Protein AF-A0A2V9L812-F1 (afdb_monomer_lite)

pLDDT: mean 87.99, std 16.8, range [32.38, 98.19]

Sequence (127 aa):
MHQVLDATDPNLSRYQDHKGKIIMYFAWADAGLNPRLGVEYYEQVSERMGPSTSNFFRLFMVPGMFHCDGGVGVSNFDAMTPLVRWVEKGAVPERIIGSRIVEGKTIRTRPLCPYPPGGEIHRQRKH

Structure (mmCIF, N/CA/C/O backbone):
data_AF-A0A2V9L812-F1
#
_entry.id   AF-A0A2V9L812-F1
#
loop_
_atom_site.group_PDB
_atom_site.id
_atom_site.type_symbol
_atom_site.label_atom_id
_atom_site.label_alt_id
_atom_site.label_comp_id
_atom_site.label_asym_id
_atom_site.label_entity_id
_atom_site.label_seq_id
_atom_site.pdbx_PDB_ins_code
_atom_site.Cartn_x
_atom_site.Cartn_y
_atom_site.Cartn_z
_atom_site.occupancy
_atom_site.B_iso_or_equiv
_atom_site.auth_seq_id
_atom_site.auth_comp_id
_atom_site.auth_asym_id
_atom_site.auth_atom_id
_atom_site.pdbx_PDB_model_num
ATOM 1 N N . MET A 1 1 ? -19.778 20.122 -1.287 1.00 46.78 1 MET A N 1
ATOM 2 C CA . MET A 1 1 ? -19.515 19.390 -2.547 1.00 46.78 1 MET A CA 1
ATOM 3 C C . MET A 1 1 ? -18.319 18.438 -2.441 1.00 46.78 1 MET A C 1
ATOM 5 O O . MET A 1 1 ? -18.402 17.377 -3.030 1.00 46.78 1 MET A O 1
ATOM 9 N N . HIS A 1 2 ? -17.286 18.741 -1.638 1.00 56.41 2 HIS A N 1
ATOM 10 C CA . HIS A 1 2 ? -16.197 17.800 -1.297 1.00 56.41 2 HIS A CA 1
ATOM 11 C C . HIS A 1 2 ? -16.676 16.503 -0.609 1.00 56.41 2 HIS A C 1
ATOM 13 O O . HIS A 1 2 ? -16.342 15.416 -1.048 1.00 56.41 2 HIS A O 1
ATOM 19 N N . GLN A 1 3 ? -17.568 16.594 0.385 1.00 55.91 3 GLN A N 1
ATOM 20 C CA . GLN A 1 3 ? -18.033 15.456 1.211 1.00 55.91 3 GLN A CA 1
ATOM 21 C C . GLN A 1 3 ? -18.646 14.242 0.472 1.00 55.91 3 GLN A C 1
ATOM 23 O O . GLN A 1 3 ? -18.809 13.197 1.086 1.00 55.91 3 GLN A O 1
ATOM 28 N N . VAL A 1 4 ? -19.024 14.366 -0.805 1.00 60.12 4 VAL A N 1
ATOM 29 C CA . VAL A 1 4 ? -19.598 13.252 -1.594 1.00 60.12 4 VAL A CA 1
ATOM 30 C C . VAL A 1 4 ? -18.620 12.738 -2.658 1.00 60.12 4 VAL A C 1
ATOM 32 O O . VAL A 1 4 ? -18.786 11.631 -3.159 1.00 60.12 4 VAL A O 1
ATOM 35 N N . LEU A 1 5 ? -17.608 13.533 -3.015 1.00 64.56 5 LEU A N 1
ATOM 36 C CA . LEU A 1 5 ? -16.666 13.229 -4.096 1.00 64.56 5 LEU A CA 1
ATOM 37 C C . LEU A 1 5 ? -15.279 12.850 -3.569 1.00 64.56 5 LEU A C 1
ATOM 39 O O . LEU A 1 5 ? -14.560 12.103 -4.228 1.00 64.56 5 LEU A O 1
ATOM 43 N N . ASP A 1 6 ? -14.917 13.334 -2.385 1.00 73.94 6 ASP A N 1
ATOM 44 C CA . ASP A 1 6 ? -13.618 13.084 -1.788 1.00 73.94 6 ASP A CA 1
ATOM 45 C C . ASP A 1 6 ? -13.617 11.762 -1.023 1.00 73.94 6 ASP A C 1
ATOM 47 O O . ASP A 1 6 ? -14.436 11.528 -0.133 1.00 73.94 6 ASP A O 1
ATOM 51 N N . ALA A 1 7 ? -12.631 10.920 -1.309 1.00 79.38 7 ALA A N 1
ATOM 52 C CA . ALA A 1 7 ? -12.374 9.692 -0.566 1.00 79.38 7 ALA A CA 1
ATOM 53 C C . ALA A 1 7 ? -11.363 9.936 0.572 1.00 79.38 7 ALA A C 1
ATOM 55 O O . ALA A 1 7 ? -10.327 9.279 0.637 1.00 79.38 7 ALA A O 1
ATOM 56 N N . THR A 1 8 ? -11.633 10.923 1.434 1.00 85.94 8 THR A N 1
ATOM 57 C CA . THR A 1 8 ? -10.710 11.371 2.498 1.00 85.94 8 THR A CA 1
ATOM 58 C C . THR A 1 8 ? -11.160 11.019 3.915 1.00 85.94 8 THR A C 1
ATOM 60 O O . THR A 1 8 ? -10.462 11.373 4.858 1.00 85.94 8 THR A O 1
ATOM 63 N N . ASP A 1 9 ? -12.279 10.304 4.097 1.00 92.00 9 ASP A N 1
ATOM 64 C CA . ASP A 1 9 ? -12.734 9.870 5.427 1.00 92.00 9 ASP A CA 1
ATOM 65 C C . ASP A 1 9 ? -11.693 8.932 6.077 1.00 92.00 9 ASP A C 1
ATOM 67 O O . ASP A 1 9 ? -11.428 7.846 5.542 1.00 92.00 9 ASP A O 1
ATOM 71 N N . PRO A 1 10 ? -11.083 9.321 7.217 1.00 94.88 10 PRO A N 1
ATOM 72 C CA . PRO A 1 10 ? -10.115 8.479 7.901 1.00 94.88 10 PRO A CA 1
ATOM 73 C C . PRO A 1 10 ? -10.773 7.413 8.796 1.00 94.88 10 PRO A C 1
ATOM 75 O O . PRO A 1 10 ? -10.092 6.529 9.319 1.00 94.88 10 PRO A O 1
ATOM 78 N N . ASN A 1 11 ? -12.089 7.481 9.022 1.00 95.81 11 ASN A N 1
ATOM 79 C CA . ASN A 1 11 ? -12.811 6.534 9.860 1.00 95.81 11 ASN A CA 1
ATOM 80 C C . ASN A 1 11 ? -13.241 5.294 9.068 1.00 95.81 11 ASN A C 1
ATOM 82 O O . ASN A 1 11 ? -14.354 5.194 8.552 1.00 95.81 11 ASN A O 1
ATOM 86 N N . LEU A 1 12 ? -12.370 4.291 9.051 1.00 96.31 12 LEU A N 1
ATOM 87 C CA . LEU A 1 12 ? -12.615 3.022 8.367 1.00 96.31 12 LEU A CA 1
ATOM 88 C C . LEU A 1 12 ? -13.240 1.945 9.271 1.00 96.31 12 LEU A C 1
ATOM 90 O O . LEU A 1 12 ? -13.170 0.761 8.937 1.00 96.31 12 LEU A O 1
ATOM 94 N N . SER A 1 13 ? -13.863 2.317 10.398 1.00 96.19 13 SER A N 1
ATOM 95 C CA . SER A 1 13 ? -14.377 1.355 11.387 1.00 96.19 13 SER A CA 1
ATOM 96 C C . SER A 1 13 ? -15.352 0.351 10.791 1.00 96.19 13 SER A C 1
ATOM 98 O O . SER A 1 13 ? -15.141 -0.847 10.922 1.00 96.19 13 SER A O 1
ATOM 100 N N . ARG A 1 14 ? -16.343 0.809 10.019 1.00 96.06 14 ARG A N 1
ATOM 101 C CA . ARG A 1 14 ? -17.312 -0.091 9.375 1.00 96.06 14 ARG A CA 1
ATOM 102 C C . ARG A 1 14 ? -16.631 -1.091 8.441 1.00 96.06 14 ARG A C 1
ATOM 104 O O . ARG A 1 14 ? -17.007 -2.257 8.408 1.00 96.06 14 ARG A O 1
ATOM 111 N N . TYR A 1 15 ? -15.625 -0.652 7.688 1.00 96.31 15 TYR A N 1
ATOM 112 C CA . TYR A 1 15 ? -14.878 -1.533 6.790 1.00 96.31 15 TYR A CA 1
ATOM 113 C C . TYR A 1 15 ? -14.076 -2.580 7.576 1.00 96.31 15 TYR A C 1
ATOM 115 O O . TYR A 1 15 ? -14.084 -3.765 7.230 1.00 96.31 15 TYR A O 1
ATOM 123 N N . GLN A 1 16 ? -13.442 -2.161 8.674 1.00 95.50 16 GLN A N 1
ATOM 124 C CA . GLN A 1 16 ? -12.728 -3.049 9.587 1.00 95.50 16 GLN A CA 1
ATOM 125 C C . GLN A 1 16 ? -13.667 -4.042 10.295 1.00 95.50 16 GLN A C 1
ATOM 127 O O . GLN A 1 16 ? -13.326 -5.222 10.382 1.00 95.50 16 GLN A O 1
ATOM 132 N N . ASP A 1 17 ? -14.848 -3.608 10.743 1.00 95.94 17 ASP A N 1
ATOM 133 C CA . ASP A 1 17 ? -15.867 -4.441 11.401 1.00 95.94 17 ASP A CA 1
ATOM 134 C C . ASP A 1 17 ? -16.367 -5.556 10.469 1.00 95.94 17 ASP A C 1
ATOM 136 O O . ASP A 1 17 ? -16.619 -6.685 10.895 1.00 95.94 17 ASP A O 1
ATOM 140 N N . HIS A 1 18 ? -16.410 -5.280 9.162 1.00 96.81 18 HIS A N 1
ATOM 141 C CA . HIS A 1 18 ? -16.676 -6.268 8.113 1.00 96.81 18 HIS A CA 1
ATOM 142 C C . HIS A 1 18 ? -15.434 -7.065 7.675 1.00 96.81 18 HIS A C 1
ATOM 144 O O . HIS A 1 18 ? -15.472 -7.771 6.669 1.00 96.81 18 HIS A O 1
ATOM 150 N N . LYS A 1 19 ? -14.342 -7.005 8.449 1.00 95.94 19 LYS A N 1
ATOM 151 C CA . LYS A 1 19 ? -13.073 -7.721 8.229 1.00 95.94 19 LYS A CA 1
ATOM 152 C C . LYS A 1 19 ? -12.365 -7.361 6.917 1.00 95.94 19 LYS A C 1
ATOM 154 O O . LYS A 1 19 ? -11.523 -8.131 6.450 1.00 95.94 19 LYS A O 1
ATOM 159 N N . GLY A 1 20 ? -12.669 -6.198 6.342 1.00 97.38 20 GLY A N 1
ATOM 160 C CA . GLY A 1 20 ? -12.056 -5.724 5.108 1.00 97.38 20 GLY A CA 1
ATOM 161 C C . GLY A 1 20 ? -10.542 -5.520 5.240 1.00 97.38 20 GLY A C 1
ATOM 162 O O . GLY A 1 20 ? -10.037 -5.262 6.335 1.00 97.38 20 GLY A O 1
ATOM 163 N N . LYS A 1 21 ? -9.816 -5.646 4.120 1.00 98.19 21 LYS A N 1
ATOM 164 C CA . LYS A 1 21 ? -8.356 -5.484 4.026 1.00 98.19 21 LYS A CA 1
ATOM 165 C C . LYS A 1 21 ? -7.988 -4.530 2.893 1.00 98.19 21 LYS A C 1
ATOM 167 O O . LYS A 1 21 ? -8.452 -4.701 1.772 1.00 98.19 21 LYS A O 1
ATOM 172 N N . ILE A 1 22 ? -7.113 -3.570 3.175 1.00 97.81 22 ILE A N 1
ATOM 173 C CA . ILE A 1 22 ? -6.618 -2.588 2.209 1.00 97.81 22 ILE A CA 1
ATOM 174 C C . ILE A 1 22 ? -5.109 -2.754 2.058 1.00 97.81 22 ILE A C 1
ATOM 176 O O . ILE A 1 22 ? -4.353 -2.630 3.024 1.00 97.81 22 ILE A O 1
ATOM 180 N N . ILE A 1 23 ? -4.676 -2.978 0.820 1.00 97.81 23 ILE A N 1
ATOM 181 C CA . ILE A 1 23 ? -3.306 -2.724 0.380 1.00 97.81 23 ILE A CA 1
ATOM 182 C C . ILE A 1 23 ? -3.358 -1.470 -0.488 1.00 97.81 23 ILE A C 1
ATOM 184 O O . ILE A 1 23 ? -3.930 -1.494 -1.573 1.00 97.81 23 ILE A O 1
ATOM 188 N N . MET A 1 24 ? -2.768 -0.382 -0.007 1.00 96.50 24 MET A N 1
ATOM 189 C CA . MET A 1 24 ? -2.533 0.823 -0.797 1.00 96.50 24 MET A CA 1
ATOM 190 C C . MET A 1 24 ? -1.073 0.849 -1.212 1.00 96.50 24 MET A C 1
ATOM 192 O O . MET A 1 24 ? -0.194 0.490 -0.430 1.00 96.50 24 MET A O 1
ATOM 196 N N . TYR A 1 25 ? -0.801 1.290 -2.430 1.00 95.25 25 TYR A N 1
ATOM 197 C CA . TYR A 1 25 ? 0.550 1.603 -2.861 1.00 95.25 25 TYR A CA 1
ATOM 198 C C . TYR A 1 25 ? 0.583 3.014 -3.430 1.00 95.25 25 TYR A C 1
ATOM 200 O O . TYR A 1 25 ? -0.422 3.504 -3.941 1.00 95.25 25 TYR A O 1
ATOM 208 N N . PHE A 1 26 ? 1.735 3.669 -3.332 1.00 94.12 26 PHE A N 1
ATOM 209 C CA . PHE A 1 26 ? 1.918 4.996 -3.908 1.00 94.12 26 PHE A CA 1
ATOM 210 C C . PHE A 1 26 ? 3.336 5.160 -4.446 1.00 94.12 26 PHE A C 1
ATOM 212 O O . PHE A 1 26 ? 4.304 4.643 -3.880 1.00 94.12 26 PHE A O 1
ATOM 219 N N . ALA A 1 27 ? 3.460 5.866 -5.562 1.00 93.06 27 ALA A N 1
ATOM 220 C CA . ALA A 1 27 ? 4.729 6.116 -6.224 1.00 93.06 27 ALA A CA 1
ATOM 221 C C . ALA A 1 27 ? 5.483 7.269 -5.558 1.00 93.06 27 ALA A C 1
ATOM 223 O O . ALA A 1 27 ? 4.953 8.364 -5.419 1.00 93.06 27 ALA A O 1
ATOM 224 N N . TRP A 1 28 ? 6.745 7.044 -5.182 1.00 89.12 28 TRP A N 1
ATOM 225 C CA . TRP A 1 28 ? 7.590 8.100 -4.604 1.00 89.12 28 TRP A CA 1
ATOM 226 C C . TRP A 1 28 ? 8.087 9.122 -5.631 1.00 89.12 28 TRP A C 1
ATOM 228 O O . TRP A 1 28 ? 8.484 10.214 -5.241 1.00 89.12 28 TRP A O 1
ATOM 238 N N . ALA A 1 29 ? 8.121 8.760 -6.915 1.00 86.81 29 ALA A N 1
ATOM 239 C CA . ALA A 1 29 ? 8.595 9.624 -7.993 1.00 86.81 29 ALA A CA 1
ATOM 240 C C . ALA A 1 29 ? 7.463 9.999 -8.967 1.00 86.81 29 ALA A C 1
ATOM 242 O O . ALA A 1 29 ? 7.724 10.287 -10.134 1.00 86.81 29 ALA A O 1
ATOM 243 N N . ASP A 1 30 ? 6.209 9.973 -8.506 1.00 86.38 30 ASP A N 1
ATOM 244 C CA . ASP A 1 30 ? 5.079 10.490 -9.276 1.00 86.38 30 ASP A CA 1
ATOM 245 C C . ASP A 1 30 ? 5.200 12.017 -9.413 1.00 86.38 30 ASP A C 1
ATOM 247 O O . ASP A 1 30 ? 5.347 12.735 -8.424 1.00 86.38 30 ASP A O 1
ATOM 251 N N . ALA A 1 31 ? 5.189 12.504 -10.655 1.00 79.38 31 ALA A N 1
ATOM 252 C CA . ALA A 1 31 ? 5.259 13.929 -10.973 1.00 79.38 31 ALA A CA 1
ATOM 253 C C . ALA A 1 31 ? 3.870 14.582 -11.107 1.00 79.38 31 ALA A C 1
ATOM 255 O O . ALA A 1 31 ? 3.772 15.807 -11.092 1.00 79.38 31 ALA A O 1
ATOM 256 N N . GLY A 1 32 ? 2.811 13.781 -11.268 1.00 78.69 32 GLY A N 1
ATOM 257 C CA . GLY A 1 32 ? 1.428 14.239 -11.405 1.00 78.69 32 GLY A CA 1
ATOM 258 C C . GLY A 1 32 ? 0.667 14.268 -10.080 1.00 78.69 32 GLY A C 1
ATOM 259 O O . GLY A 1 32 ? -0.188 15.130 -9.889 1.0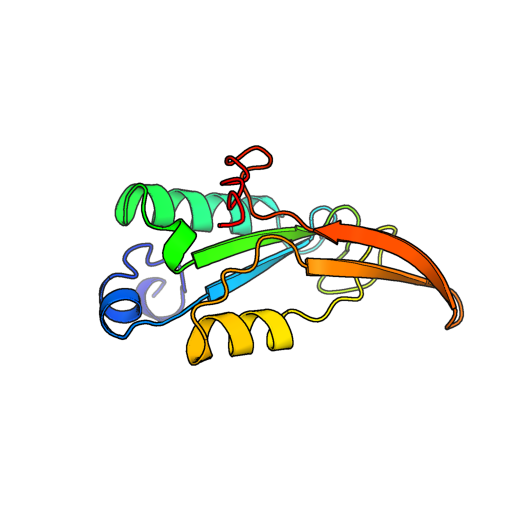0 78.69 32 GLY A O 1
ATOM 260 N N . LEU A 1 33 ? 0.992 13.369 -9.148 1.00 80.44 33 LEU A N 1
ATOM 261 C CA . LEU A 1 33 ? 0.409 13.327 -7.806 1.00 80.44 33 LEU A CA 1
ATOM 262 C C . LEU A 1 33 ? 1.492 13.471 -6.743 1.00 80.44 33 LEU A C 1
ATOM 264 O O . LEU A 1 33 ? 2.492 12.765 -6.779 1.00 80.44 33 LEU A O 1
ATOM 268 N N . ASN A 1 34 ? 1.264 14.341 -5.755 1.00 86.81 34 ASN A N 1
ATOM 269 C CA . ASN A 1 34 ? 2.182 14.472 -4.628 1.00 86.81 34 ASN A CA 1
ATOM 270 C C . ASN A 1 34 ? 2.232 13.139 -3.846 1.00 86.81 34 ASN A C 1
ATOM 272 O O . ASN A 1 34 ? 1.218 12.755 -3.257 1.00 86.81 34 ASN A O 1
ATOM 276 N N . PRO A 1 35 ? 3.393 12.456 -3.771 1.00 82.38 35 PRO A N 1
ATOM 277 C CA . PRO A 1 35 ? 3.535 11.182 -3.065 1.00 82.38 35 PRO A CA 1
ATOM 278 C C . PRO A 1 35 ? 3.137 11.228 -1.590 1.00 82.38 35 PRO A C 1
ATOM 280 O O . PRO A 1 35 ? 2.767 10.206 -1.008 1.00 82.38 35 PRO A O 1
ATOM 283 N N . ARG A 1 36 ? 3.196 12.417 -0.979 1.00 87.19 36 ARG A N 1
ATOM 284 C CA . ARG A 1 36 ? 2.784 12.624 0.409 1.00 87.19 36 ARG A CA 1
ATOM 285 C C . ARG A 1 36 ? 1.301 12.373 0.634 1.00 87.19 36 ARG A C 1
ATOM 287 O O . ARG A 1 36 ? 0.962 11.998 1.743 1.00 87.19 36 ARG A O 1
ATOM 294 N N . LEU A 1 37 ? 0.445 12.489 -0.383 1.00 89.62 37 LEU A N 1
ATOM 295 C CA . LEU A 1 37 ? -0.998 12.268 -0.230 1.00 89.62 37 LEU A CA 1
ATOM 296 C C . LEU A 1 37 ? -1.311 10.861 0.294 1.00 89.62 37 LEU A C 1
ATOM 298 O O . LEU A 1 37 ? -2.135 10.703 1.192 1.00 89.62 37 LEU A O 1
ATOM 302 N N . GLY A 1 38 ? -0.615 9.840 -0.219 1.00 89.69 38 GLY A N 1
ATOM 303 C CA . GLY A 1 38 ? -0.773 8.469 0.268 1.00 89.69 38 GLY A CA 1
ATOM 304 C C . GLY A 1 38 ? -0.320 8.308 1.722 1.00 89.69 38 GLY A C 1
ATOM 305 O O . GLY A 1 38 ? -0.990 7.640 2.508 1.00 89.69 38 GLY A O 1
ATOM 306 N N . VAL A 1 39 ? 0.795 8.946 2.090 1.00 93.62 39 VAL A N 1
ATOM 307 C CA . VAL A 1 39 ? 1.328 8.923 3.461 1.00 93.62 39 VAL A CA 1
ATOM 308 C C . VAL A 1 39 ? 0.386 9.644 4.422 1.00 93.62 39 VAL A C 1
ATOM 310 O O . VAL A 1 39 ? -0.014 9.063 5.422 1.00 93.62 39 VAL A O 1
ATOM 313 N N . GLU A 1 40 ? -0.022 10.864 4.082 1.00 94.44 40 GLU A N 1
ATOM 314 C CA . GLU A 1 40 ? -0.887 11.713 4.901 1.00 94.44 40 GLU A CA 1
ATOM 315 C C . GLU A 1 40 ? -2.244 11.048 5.147 1.00 94.44 40 GLU A C 1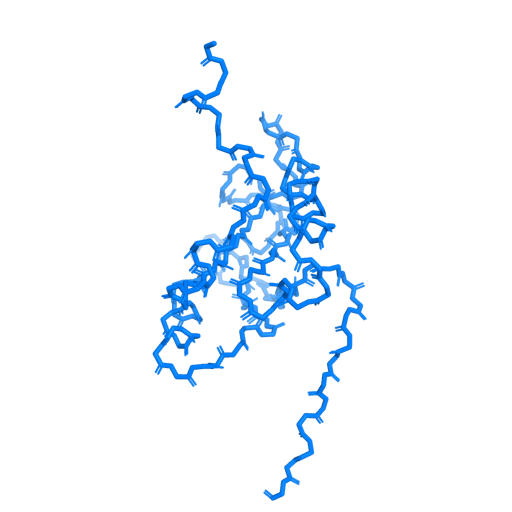
ATOM 317 O O . GLU A 1 40 ? -2.720 11.040 6.279 1.00 94.44 40 GLU A O 1
ATOM 322 N N . TYR A 1 41 ? -2.842 10.408 4.134 1.00 95.44 41 TYR A N 1
ATOM 323 C CA . TYR A 1 41 ? -4.083 9.659 4.338 1.00 95.44 41 TYR A CA 1
ATOM 324 C C . TYR A 1 41 ? -3.887 8.447 5.260 1.00 95.44 41 TYR A C 1
ATOM 326 O O . TYR A 1 41 ? -4.686 8.217 6.168 1.00 95.44 41 TYR A O 1
ATOM 334 N N . TYR A 1 42 ? -2.807 7.681 5.076 1.00 95.75 42 TYR A N 1
ATOM 335 C CA . TYR A 1 42 ? -2.510 6.540 5.944 1.00 95.75 42 TYR A CA 1
ATOM 336 C C . TYR A 1 42 ? -2.250 6.964 7.398 1.00 95.75 42 TYR A C 1
ATOM 338 O O . TYR A 1 42 ? -2.698 6.283 8.323 1.00 95.75 42 TYR A O 1
ATOM 346 N N . GLU A 1 43 ? -1.556 8.082 7.614 1.00 95.62 43 GLU A N 1
ATOM 347 C CA . GLU A 1 43 ? -1.314 8.658 8.939 1.00 95.62 43 GLU A CA 1
ATOM 348 C C . GLU A 1 43 ? -2.617 9.132 9.593 1.00 95.62 43 GLU A C 1
ATOM 350 O O . GLU A 1 43 ? -2.876 8.754 10.733 1.00 95.62 43 GLU A O 1
ATOM 355 N N . GLN A 1 44 ? -3.484 9.847 8.865 1.00 96.75 44 GLN A N 1
ATOM 356 C CA . GLN A 1 44 ? -4.800 10.275 9.365 1.00 96.75 44 GLN A CA 1
ATOM 357 C C . GLN A 1 44 ? -5.683 9.085 9.760 1.00 96.75 44 GLN A C 1
ATOM 359 O O . GLN A 1 44 ? -6.309 9.096 10.821 1.00 96.75 44 GLN A O 1
ATOM 364 N N . VAL A 1 45 ? -5.717 8.027 8.940 1.00 97.31 45 VAL A N 1
ATOM 365 C CA . VAL A 1 45 ? -6.426 6.790 9.295 1.00 97.31 45 VAL A CA 1
ATOM 366 C C . VAL A 1 45 ? -5.788 6.144 10.522 1.00 97.31 45 VAL A C 1
ATOM 368 O O . VAL A 1 45 ? -6.506 5.738 11.430 1.00 97.31 45 VAL A O 1
ATOM 371 N N . SER A 1 46 ? -4.456 6.075 10.593 1.00 96.44 46 SER A N 1
ATOM 372 C CA . SER A 1 46 ? -3.744 5.472 11.728 1.00 96.44 46 SER A CA 1
ATOM 373 C C . SER A 1 46 ? -3.995 6.213 13.041 1.00 96.44 46 SER A C 1
ATOM 375 O O . SER A 1 46 ? -4.195 5.574 14.073 1.00 96.44 46 SER A O 1
ATOM 377 N N . GLU A 1 47 ? -4.043 7.544 13.007 1.00 96.88 47 GLU A N 1
ATOM 378 C CA . GLU A 1 47 ? -4.408 8.388 14.145 1.00 96.88 47 GLU A CA 1
ATOM 379 C C . GLU A 1 47 ? -5.866 8.151 14.564 1.00 96.88 47 GLU A C 1
ATOM 381 O O . GLU A 1 47 ? -6.158 7.968 15.746 1.00 96.88 47 GLU A O 1
ATOM 386 N N . ARG A 1 48 ? -6.786 8.069 13.594 1.00 97.44 48 ARG A N 1
ATOM 387 C CA . ARG A 1 48 ? -8.223 7.899 13.847 1.00 97.44 48 ARG A CA 1
ATOM 388 C C . ARG A 1 48 ? -8.614 6.499 14.327 1.00 97.44 48 ARG A C 1
ATOM 390 O O . ARG A 1 48 ? -9.560 6.372 15.111 1.00 97.44 48 ARG A O 1
ATOM 397 N N . MET A 1 49 ? -7.954 5.466 13.813 1.00 96.88 49 MET A N 1
ATOM 398 C CA . MET A 1 49 ? -8.272 4.045 14.017 1.00 96.88 49 MET A CA 1
ATOM 399 C C . MET A 1 49 ? -7.371 3.381 15.068 1.00 96.88 49 MET A C 1
ATOM 401 O O . MET A 1 49 ? -7.701 2.320 15.600 1.00 96.88 49 MET A O 1
ATOM 405 N N . GLY A 1 50 ? -6.246 4.016 15.401 1.00 95.06 50 GLY A N 1
ATOM 406 C CA . GLY A 1 50 ? -5.329 3.603 16.453 1.00 95.06 50 GLY A CA 1
ATOM 407 C C . GLY A 1 50 ? -4.260 2.590 16.014 1.00 95.06 50 GLY A C 1
ATOM 408 O O . GLY A 1 50 ? -4.139 2.240 14.835 1.00 95.06 50 GLY A O 1
ATOM 409 N N . PRO A 1 51 ? -3.474 2.061 16.972 1.00 90.38 51 PRO A N 1
ATOM 410 C CA . PRO A 1 51 ? -2.270 1.264 16.695 1.00 90.38 51 PRO A CA 1
ATOM 411 C C . PRO A 1 51 ? -2.505 -0.022 15.888 1.00 90.38 51 PRO A C 1
ATOM 413 O O . PRO A 1 51 ? -1.589 -0.546 15.260 1.00 90.38 51 PRO A O 1
ATOM 416 N N . SER A 1 52 ? -3.739 -0.536 15.883 1.00 91.44 52 SER A N 1
ATOM 417 C CA . SER A 1 52 ? -4.118 -1.754 15.153 1.00 91.44 52 SER A CA 1
ATOM 418 C C . SER A 1 52 ? -4.412 -1.527 13.667 1.00 91.44 52 SER A C 1
ATOM 420 O O . SER A 1 52 ? -4.770 -2.479 12.975 1.00 91.44 52 SER A O 1
ATOM 422 N N . THR A 1 53 ? -4.257 -0.304 13.150 1.00 95.56 53 THR A N 1
ATOM 423 C CA . THR A 1 53 ? -4.532 0.029 11.740 1.00 95.56 53 THR A CA 1
ATOM 424 C C . THR A 1 53 ? -3.787 -0.884 10.767 1.00 95.56 53 THR A C 1
ATOM 426 O O . THR A 1 53 ? -4.379 -1.409 9.824 1.00 95.56 53 THR A O 1
ATOM 429 N N . SER A 1 54 ? -2.529 -1.214 11.071 1.00 94.06 54 SER A N 1
ATOM 430 C CA . SER A 1 54 ? -1.685 -2.102 10.254 1.00 94.06 54 SER A CA 1
ATOM 431 C C . SER A 1 54 ? -2.190 -3.555 10.136 1.00 94.06 54 SER A C 1
ATOM 433 O O . SER A 1 54 ? -1.696 -4.319 9.294 1.00 94.06 54 SER A O 1
ATOM 435 N N . ASN A 1 55 ? -3.193 -3.948 10.937 1.00 94.12 55 ASN A N 1
ATOM 436 C CA . ASN A 1 55 ? -3.858 -5.256 10.879 1.00 94.12 55 ASN A CA 1
ATOM 437 C C . ASN A 1 55 ? -4.943 -5.339 9.794 1.00 94.12 55 ASN A C 1
ATOM 439 O O . ASN A 1 55 ? -5.415 -6.442 9.482 1.00 94.12 55 ASN A O 1
ATOM 443 N N . PHE A 1 56 ? -5.356 -4.211 9.211 1.00 97.19 56 PHE A N 1
ATOM 444 C CA . PHE A 1 56 ? -6.350 -4.183 8.135 1.00 97.19 56 PHE A CA 1
ATOM 445 C C . PHE A 1 56 ? -6.019 -3.217 6.995 1.00 97.19 56 PHE A C 1
ATOM 447 O O . PHE A 1 56 ? -6.517 -3.419 5.894 1.00 97.19 56 PHE A O 1
ATOM 454 N N . PHE A 1 57 ? -5.157 -2.226 7.208 1.00 97.75 57 PHE A N 1
ATOM 455 C CA . PHE A 1 57 ? -4.732 -1.277 6.189 1.00 97.75 57 PHE A CA 1
ATOM 456 C C . PHE A 1 57 ? -3.204 -1.202 6.158 1.00 97.75 57 PHE A C 1
ATOM 458 O O . PHE A 1 57 ? -2.570 -0.954 7.179 1.00 97.75 57 PHE A O 1
ATOM 465 N N . ARG A 1 58 ? -2.594 -1.456 4.995 1.00 97.44 58 ARG A N 1
ATOM 466 C CA . ARG A 1 58 ? -1.147 -1.335 4.771 1.00 97.44 58 ARG A CA 1
ATOM 467 C C . ARG A 1 58 ? -0.851 -0.468 3.558 1.00 97.44 58 ARG A C 1
ATOM 469 O O . ARG A 1 58 ? -1.412 -0.693 2.489 1.00 97.44 58 ARG A O 1
ATOM 476 N N . LEU A 1 59 ? 0.075 0.471 3.729 1.00 96.88 59 LEU A N 1
ATOM 477 C CA . LEU A 1 59 ? 0.622 1.309 2.665 1.00 96.88 59 LEU A CA 1
ATOM 478 C C . LEU A 1 59 ? 2.000 0.791 2.232 1.00 96.88 59 LEU A C 1
ATOM 480 O O . LEU A 1 59 ? 2.877 0.620 3.070 1.00 96.88 59 LEU A O 1
ATOM 484 N N . PHE A 1 60 ? 2.215 0.594 0.934 1.00 96.62 60 PHE A N 1
ATOM 485 C CA . PHE A 1 60 ? 3.501 0.257 0.324 1.00 96.62 60 PHE A CA 1
ATOM 486 C C . PHE A 1 60 ? 3.964 1.401 -0.580 1.00 96.62 60 PHE A C 1
ATOM 488 O O . PHE A 1 60 ? 3.482 1.572 -1.699 1.00 96.62 60 PHE A O 1
ATOM 495 N N . MET A 1 61 ? 4.924 2.192 -0.109 1.00 95.50 61 MET A N 1
ATOM 496 C CA . MET A 1 61 ? 5.536 3.229 -0.942 1.00 95.50 61 MET A CA 1
ATOM 497 C C . MET A 1 61 ? 6.535 2.596 -1.914 1.00 95.50 61 MET A C 1
ATOM 499 O O . MET A 1 61 ? 7.356 1.777 -1.499 1.00 95.50 61 MET A O 1
ATOM 503 N N . VAL A 1 62 ? 6.498 2.985 -3.192 1.00 95.62 62 VAL A N 1
ATOM 504 C CA . VAL A 1 62 ? 7.315 2.393 -4.267 1.00 95.62 62 VAL A CA 1
ATOM 505 C C . VAL A 1 62 ? 8.397 3.382 -4.731 1.00 95.62 62 VAL A C 1
ATOM 507 O O . VAL A 1 62 ? 8.106 4.306 -5.499 1.00 95.62 62 VAL A O 1
ATOM 510 N N . PRO A 1 63 ? 9.665 3.224 -4.294 1.00 93.44 63 PRO A N 1
ATOM 511 C CA . PRO A 1 63 ? 10.757 4.118 -4.677 1.00 93.44 63 PRO A CA 1
ATOM 512 C C . PRO A 1 63 ? 11.047 4.089 -6.179 1.00 93.44 63 PRO A C 1
ATOM 514 O O . PRO A 1 63 ? 11.266 3.024 -6.762 1.00 93.44 63 PRO A O 1
ATOM 517 N N . GLY A 1 64 ? 11.107 5.272 -6.794 1.00 92.06 64 GLY A N 1
ATOM 518 C CA . GLY A 1 64 ? 11.474 5.450 -8.201 1.00 92.06 64 GLY A CA 1
ATOM 519 C C . GLY A 1 64 ? 10.414 5.018 -9.218 1.00 92.06 64 GLY A C 1
ATOM 520 O O . GLY A 1 64 ? 10.710 5.057 -10.410 1.00 92.06 64 GLY A O 1
ATOM 521 N N . MET A 1 65 ? 9.228 4.592 -8.771 1.00 94.62 65 MET A N 1
ATOM 522 C CA . MET A 1 65 ? 8.062 4.412 -9.639 1.00 94.62 65 MET A CA 1
ATOM 523 C C . MET A 1 65 ? 7.471 5.781 -9.978 1.00 94.62 65 MET A C 1
ATOM 525 O O . MET A 1 65 ? 7.419 6.646 -9.101 1.00 94.62 65 MET A O 1
ATOM 529 N N . PHE A 1 66 ? 7.069 5.971 -11.234 1.00 92.31 66 PHE A N 1
ATOM 530 C CA . PHE A 1 66 ? 6.328 7.155 -11.681 1.00 92.31 66 PHE A CA 1
ATOM 531 C C . PHE A 1 66 ? 4.821 6.925 -11.498 1.00 92.31 66 PHE A C 1
ATOM 533 O O . PHE A 1 66 ? 4.425 6.124 -10.656 1.00 92.31 66 PHE A O 1
ATOM 540 N N . HIS A 1 67 ? 3.968 7.630 -12.242 1.00 90.88 67 HIS A N 1
ATOM 541 C CA . HIS A 1 67 ? 2.522 7.478 -12.123 1.00 90.88 67 HIS A CA 1
ATOM 542 C C . HIS A 1 67 ? 2.080 6.039 -12.436 1.00 90.88 67 HIS A C 1
ATOM 544 O O . HIS A 1 67 ? 2.097 5.615 -13.591 1.00 90.88 67 HIS A O 1
ATOM 550 N N . CYS A 1 68 ? 1.701 5.299 -11.388 1.00 87.19 68 CYS A N 1
ATOM 551 C CA . CYS A 1 68 ? 1.250 3.899 -11.380 1.00 87.19 68 CYS A CA 1
ATOM 552 C C . CYS A 1 68 ? 2.239 2.826 -11.880 1.00 87.19 68 CYS A C 1
ATOM 554 O O . CYS A 1 68 ? 2.184 1.710 -11.373 1.00 87.19 68 CYS A O 1
ATOM 556 N N . ASP A 1 69 ? 3.124 3.127 -12.829 1.00 88.31 69 ASP A N 1
ATOM 557 C CA . ASP A 1 69 ? 4.110 2.193 -13.381 1.00 88.31 69 ASP A CA 1
ATOM 558 C C . ASP A 1 69 ? 5.364 2.939 -13.895 1.00 88.31 69 ASP A C 1
ATOM 560 O O . ASP A 1 69 ? 5.482 4.165 -13.816 1.00 88.31 69 ASP A O 1
ATOM 564 N N . GLY A 1 70 ? 6.338 2.194 -14.412 1.00 89.50 70 GLY A N 1
ATOM 565 C CA . GLY A 1 70 ? 7.552 2.704 -15.024 1.00 89.50 70 GLY A CA 1
ATOM 566 C C . GLY A 1 70 ? 8.514 3.355 -14.032 1.00 89.50 70 GLY A C 1
ATOM 567 O O . GLY A 1 70 ? 8.598 3.014 -12.849 1.00 89.50 70 GLY A O 1
ATOM 568 N N . GLY A 1 71 ? 9.292 4.303 -14.549 1.00 90.75 71 GLY A N 1
ATOM 569 C CA . GLY A 1 71 ? 10.355 4.959 -13.802 1.00 90.75 71 GLY A CA 1
ATOM 570 C C . GLY A 1 71 ? 11.599 4.092 -13.614 1.00 90.75 71 GLY A C 1
ATOM 571 O O . GLY A 1 71 ? 11.818 3.067 -14.264 1.00 90.75 71 GLY A O 1
ATOM 572 N N . VAL A 1 72 ? 12.480 4.542 -12.725 1.00 93.44 72 VAL A N 1
ATOM 573 C CA . VAL A 1 72 ? 13.761 3.877 -12.437 1.00 93.44 72 VAL A CA 1
ATOM 574 C C . VAL A 1 72 ? 13.657 2.863 -11.293 1.00 93.44 72 VAL A C 1
ATOM 576 O O . VAL A 1 72 ? 14.664 2.239 -10.936 1.00 93.44 72 VAL A O 1
ATOM 579 N N . GLY A 1 73 ? 12.461 2.729 -10.709 1.00 93.31 73 GLY A N 1
ATOM 580 C CA . GLY A 1 73 ? 12.073 1.909 -9.562 1.00 93.31 73 GLY A CA 1
ATOM 581 C C . GLY A 1 73 ? 11.800 0.439 -9.875 1.00 93.31 73 GLY A C 1
ATOM 582 O O . GLY A 1 73 ? 12.179 -0.067 -10.925 1.00 93.31 73 GLY A O 1
ATOM 583 N N . VAL A 1 74 ? 11.223 -0.279 -8.909 1.00 95.00 74 VAL A N 1
ATOM 584 C CA . VAL A 1 74 ? 10.727 -1.661 -9.062 1.00 95.00 74 VAL A CA 1
ATOM 585 C C . VAL A 1 74 ? 9.195 -1.657 -9.181 1.00 95.00 74 VAL A C 1
ATOM 587 O O . VAL A 1 74 ? 8.495 -2.102 -8.277 1.00 95.00 74 VAL A O 1
ATOM 590 N N . SER A 1 75 ? 8.685 -1.075 -10.268 1.00 95.19 75 SER A N 1
ATOM 591 C CA . SER A 1 75 ? 7.254 -0.793 -10.462 1.00 95.19 75 SER A CA 1
ATOM 592 C C . SER A 1 75 ? 6.400 -2.011 -10.822 1.00 95.19 75 SER A C 1
ATOM 594 O O . SER A 1 75 ? 5.185 -1.955 -10.701 1.00 95.19 75 SER A O 1
ATOM 596 N N . ASN A 1 76 ? 7.010 -3.127 -11.232 1.00 96.38 76 ASN A N 1
ATOM 597 C CA . ASN A 1 76 ? 6.274 -4.337 -11.579 1.00 96.38 76 ASN A CA 1
ATOM 598 C C . ASN A 1 76 ? 6.127 -5.241 -10.347 1.00 96.38 76 ASN A C 1
ATOM 600 O O . ASN A 1 76 ? 7.119 -5.789 -9.859 1.00 96.38 76 ASN A O 1
ATOM 604 N N . PHE A 1 77 ? 4.909 -5.386 -9.833 1.00 96.88 77 PHE A N 1
ATOM 605 C CA . PHE A 1 77 ? 4.606 -6.220 -8.671 1.00 96.88 77 PHE A CA 1
ATOM 606 C C . PHE A 1 77 ? 3.155 -6.707 -8.682 1.00 96.88 77 PHE A C 1
ATOM 608 O O . PHE A 1 77 ? 2.281 -6.106 -9.298 1.00 96.88 77 PHE A O 1
ATOM 615 N N . ASP A 1 78 ? 2.900 -7.779 -7.935 1.00 96.50 78 ASP A N 1
ATOM 616 C CA . ASP A 1 78 ? 1.562 -8.315 -7.699 1.0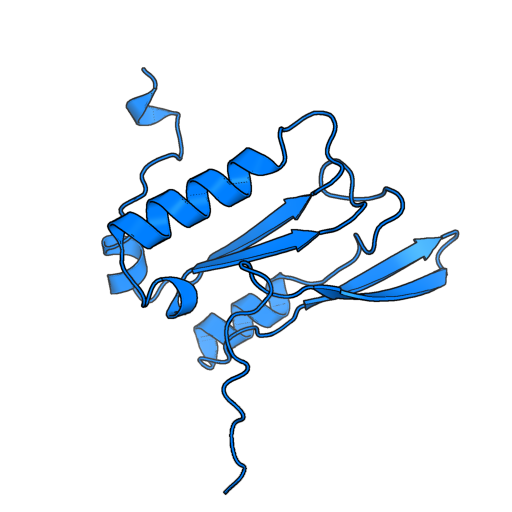0 96.50 78 ASP A CA 1
ATOM 617 C C . ASP A 1 78 ? 1.096 -7.976 -6.275 1.00 96.50 78 ASP A C 1
ATOM 619 O O . ASP A 1 78 ? 1.566 -8.555 -5.292 1.00 96.50 78 ASP A O 1
ATOM 623 N N . ALA A 1 79 ? 0.164 -7.027 -6.172 1.00 95.94 79 ALA A N 1
ATOM 624 C CA . ALA A 1 79 ? -0.508 -6.676 -4.922 1.00 95.94 79 ALA A CA 1
ATOM 625 C C . ALA A 1 79 ? -1.802 -7.480 -4.679 1.00 95.94 79 ALA A C 1
ATOM 627 O O . ALA A 1 79 ? -2.313 -7.493 -3.558 1.00 95.94 79 ALA A O 1
ATOM 628 N N . MET A 1 80 ? -2.325 -8.178 -5.691 1.00 97.56 80 MET A N 1
ATOM 629 C CA . MET A 1 80 ? -3.591 -8.906 -5.603 1.00 97.56 80 MET A CA 1
ATOM 630 C C . MET A 1 80 ? -3.418 -10.240 -4.880 1.00 97.56 80 MET A C 1
ATOM 632 O O . MET A 1 80 ? -4.155 -10.535 -3.942 1.00 97.56 80 MET A O 1
ATOM 636 N N . THR A 1 81 ? -2.406 -11.031 -5.240 1.00 97.75 81 THR A N 1
ATOM 637 C CA . THR A 1 81 ? -2.113 -12.296 -4.549 1.00 97.75 81 THR A CA 1
ATOM 638 C C . THR A 1 81 ? -1.931 -12.127 -3.033 1.00 97.75 81 THR A C 1
ATOM 640 O O . THR A 1 81 ? -2.544 -12.892 -2.279 1.00 97.75 81 THR A O 1
ATOM 643 N N . PRO A 1 82 ? -1.123 -11.171 -2.525 1.00 97.62 82 PRO A N 1
ATOM 644 C CA . PRO A 1 82 ? -1.022 -10.951 -1.085 1.00 97.62 82 PRO A CA 1
ATOM 645 C C . PRO A 1 82 ? -2.337 -10.467 -0.462 1.00 97.62 82 PRO A C 1
ATOM 647 O O . PRO A 1 82 ? -2.643 -10.888 0.650 1.00 97.62 82 PRO A O 1
ATOM 650 N N . LEU A 1 83 ? -3.136 -9.653 -1.163 1.00 98.00 83 LEU A N 1
ATOM 651 C CA . LEU A 1 83 ? -4.452 -9.228 -0.677 1.00 98.00 83 LEU A CA 1
ATOM 652 C C . LEU A 1 83 ? -5.401 -10.420 -0.501 1.00 98.00 83 LEU A C 1
ATOM 654 O O . LEU A 1 83 ? -5.978 -10.582 0.572 1.00 98.00 83 LEU A O 1
ATOM 658 N N . VAL A 1 84 ? -5.506 -11.291 -1.509 1.00 98.12 84 VAL A N 1
ATOM 659 C CA . VAL A 1 84 ? -6.330 -12.511 -1.456 1.00 98.12 84 VAL A CA 1
ATOM 660 C C . VAL A 1 84 ? -5.898 -13.397 -0.289 1.00 98.12 84 VAL A C 1
ATOM 662 O O . VAL A 1 84 ? -6.719 -13.792 0.534 1.00 98.12 84 VAL A O 1
ATOM 665 N N . ARG A 1 85 ? -4.591 -13.648 -0.138 1.00 98.06 85 ARG A N 1
ATOM 666 C CA . ARG A 1 85 ? -4.067 -14.434 0.993 1.00 98.06 85 ARG A CA 1
ATOM 667 C C . ARG A 1 85 ? -4.360 -13.782 2.345 1.00 98.06 85 ARG A C 1
ATOM 669 O O . ARG A 1 85 ? -4.593 -14.497 3.320 1.00 98.06 85 ARG A O 1
ATOM 676 N N . TRP A 1 86 ? -4.352 -12.456 2.420 1.00 97.81 86 TRP A N 1
ATOM 677 C CA . TRP A 1 86 ? -4.670 -11.742 3.649 1.00 97.81 86 TRP A CA 1
ATOM 678 C C . TRP A 1 86 ? -6.149 -11.866 4.015 1.00 97.81 86 TRP A C 1
ATOM 680 O O . TRP A 1 86 ? -6.463 -12.145 5.171 1.00 97.81 86 TRP A O 1
ATOM 690 N N . VAL A 1 87 ? -7.042 -11.717 3.035 1.00 97.69 87 VAL A N 1
ATOM 691 C CA . VAL A 1 87 ? -8.495 -11.841 3.216 1.00 97.69 87 VAL A CA 1
ATOM 692 C C . VAL A 1 87 ? -8.889 -13.275 3.570 1.00 97.69 87 VAL A C 1
ATOM 694 O O . VAL A 1 87 ? -9.602 -13.492 4.544 1.00 97.69 87 VAL A O 1
ATOM 697 N N . GLU A 1 88 ? -8.403 -14.260 2.817 1.00 97.31 88 GLU A N 1
ATOM 698 C CA . GLU A 1 88 ? -8.861 -15.649 2.938 1.00 97.31 88 GLU A CA 1
ATOM 699 C C . GLU A 1 88 ? -8.145 -16.437 4.036 1.00 97.31 88 GLU A C 1
ATOM 701 O O . GLU A 1 88 ? -8.727 -17.335 4.640 1.00 97.31 88 GLU A O 1
ATOM 706 N N . LYS A 1 89 ? -6.862 -16.143 4.272 1.00 97.31 89 LYS A N 1
ATOM 707 C CA . LYS A 1 89 ? -5.991 -16.958 5.138 1.00 97.31 89 LYS A CA 1
ATOM 708 C C . LYS A 1 89 ? -5.412 -16.180 6.312 1.00 97.31 89 LYS A C 1
ATOM 710 O O . LYS A 1 89 ? -4.612 -16.729 7.062 1.00 97.31 89 LYS A O 1
ATOM 715 N N . GLY A 1 90 ? -5.748 -14.896 6.452 1.00 95.81 90 GLY A N 1
ATOM 716 C CA . GLY A 1 90 ? -5.169 -14.028 7.479 1.00 95.81 90 GLY A CA 1
ATOM 717 C C . GLY A 1 90 ? -3.666 -13.781 7.305 1.00 95.81 90 GLY A C 1
ATOM 718 O O . GLY A 1 90 ? -3.024 -13.279 8.224 1.00 95.81 90 GLY A O 1
ATOM 719 N N . ALA A 1 91 ? -3.087 -14.120 6.147 1.00 96.44 91 ALA A N 1
ATOM 720 C CA . ALA A 1 91 ? -1.655 -13.995 5.901 1.00 96.44 91 ALA A CA 1
ATOM 721 C C . ALA A 1 91 ? -1.289 -12.535 5.608 1.00 96.44 91 ALA A C 1
ATOM 723 O O . ALA A 1 91 ? -1.431 -12.053 4.485 1.00 96.44 91 ALA A O 1
ATOM 724 N N . VAL A 1 92 ? -0.838 -11.832 6.643 1.00 95.50 92 VAL A N 1
ATOM 725 C CA . VAL A 1 92 ? -0.532 -10.404 6.581 1.00 95.50 92 VAL A CA 1
ATOM 726 C C . VAL A 1 92 ? 0.670 -10.145 5.653 1.00 95.50 92 VAL A C 1
ATOM 728 O O . VAL A 1 92 ? 1.727 -10.752 5.841 1.00 95.50 92 VAL A O 1
ATOM 731 N N . PRO A 1 93 ? 0.567 -9.237 4.665 1.00 95.38 93 PRO A N 1
ATOM 732 C CA . PRO A 1 93 ? 1.665 -8.963 3.748 1.00 95.38 93 PRO A CA 1
ATOM 733 C C . PRO A 1 93 ? 2.757 -8.138 4.436 1.00 95.38 93 PRO A C 1
ATOM 735 O O . PRO A 1 93 ? 2.616 -6.935 4.663 1.00 95.38 93 PRO A O 1
ATOM 738 N N . GLU A 1 94 ? 3.869 -8.789 4.770 1.00 94.56 94 GLU A N 1
ATOM 739 C CA . GLU A 1 94 ? 5.070 -8.129 5.308 1.00 94.56 94 GLU A CA 1
ATOM 740 C C . GLU A 1 94 ? 5.933 -7.485 4.224 1.00 94.56 94 GLU A C 1
ATOM 742 O O . GLU A 1 94 ? 6.717 -6.582 4.503 1.00 94.56 94 GLU A O 1
ATOM 747 N N . ARG A 1 95 ? 5.824 -7.980 2.989 1.00 95.44 95 ARG A N 1
ATOM 748 C CA . ARG A 1 95 ? 6.531 -7.451 1.828 1.00 95.44 95 ARG A CA 1
ATOM 749 C C . ARG A 1 95 ? 5.812 -7.817 0.537 1.00 95.44 95 ARG A C 1
ATOM 751 O O . ARG A 1 95 ? 5.202 -8.881 0.456 1.00 95.44 95 ARG A O 1
ATOM 758 N N . ILE A 1 96 ? 5.967 -6.982 -0.481 1.00 97.00 96 ILE A N 1
ATOM 759 C CA . ILE A 1 96 ? 5.578 -7.285 -1.863 1.00 97.00 96 ILE A CA 1
ATOM 760 C C . ILE A 1 96 ? 6.846 -7.242 -2.711 1.00 97.00 96 ILE A C 1
ATOM 762 O O . ILE A 1 96 ? 7.616 -6.291 -2.622 1.00 97.00 96 ILE A O 1
ATOM 766 N N . ILE A 1 97 ? 7.125 -8.284 -3.493 1.00 97.31 97 ILE A N 1
ATOM 767 C CA . ILE A 1 97 ? 8.335 -8.305 -4.322 1.00 97.31 97 ILE A CA 1
ATOM 768 C C . ILE A 1 97 ? 8.082 -7.488 -5.585 1.00 97.31 97 ILE A C 1
ATOM 770 O O . ILE A 1 97 ? 7.259 -7.870 -6.413 1.00 97.31 97 ILE A O 1
ATOM 774 N N . GLY A 1 98 ? 8.809 -6.380 -5.719 1.00 96.94 98 GLY A N 1
ATOM 775 C CA . GLY A 1 98 ? 8.832 -5.570 -6.927 1.00 96.94 98 GLY A CA 1
ATOM 776 C C . GLY A 1 98 ? 10.005 -5.922 -7.829 1.00 96.94 98 GLY A C 1
ATOM 777 O O . GLY A 1 98 ? 11.102 -6.256 -7.363 1.00 96.94 98 GLY A O 1
ATOM 778 N N . SER A 1 99 ? 9.786 -5.763 -9.128 1.00 97.38 99 SER A N 1
ATOM 779 C CA . SER A 1 99 ? 10.758 -5.966 -10.194 1.00 97.38 99 SER A CA 1
ATOM 780 C C . SER A 1 99 ? 10.868 -4.727 -11.079 1.00 97.38 99 SER A C 1
ATOM 782 O O . SER A 1 99 ? 9.894 -4.017 -11.318 1.00 97.38 99 SER A O 1
ATOM 784 N N . ARG A 1 100 ? 12.073 -4.463 -11.585 1.00 96.00 100 ARG A N 1
ATOM 785 C CA . ARG A 1 100 ? 12.303 -3.540 -12.699 1.00 96.00 100 ARG A CA 1
ATOM 786 C C . ARG A 1 100 ? 12.510 -4.356 -13.962 1.00 96.00 100 ARG A C 1
ATOM 788 O O . ARG A 1 100 ? 13.444 -5.159 -14.010 1.00 96.00 100 ARG A O 1
ATOM 795 N N . ILE A 1 101 ? 11.674 -4.114 -14.963 1.00 95.00 101 ILE A N 1
ATOM 796 C CA . ILE A 1 101 ? 11.748 -4.769 -16.266 1.00 95.00 101 ILE A CA 1
ATOM 797 C C . ILE A 1 101 ? 12.253 -3.752 -17.290 1.00 95.00 101 ILE A C 1
ATOM 799 O O . ILE A 1 101 ? 11.741 -2.639 -17.368 1.00 95.00 101 ILE A O 1
ATOM 803 N N . VAL A 1 102 ? 13.276 -4.127 -18.053 1.00 94.00 102 VAL A N 1
ATOM 804 C CA . VAL A 1 102 ? 13.800 -3.358 -19.190 1.00 94.00 102 VAL A CA 1
ATOM 805 C C . VAL A 1 102 ? 13.923 -4.326 -20.357 1.00 94.00 102 VAL A C 1
ATOM 807 O O . VAL A 1 102 ? 14.482 -5.408 -20.189 1.00 94.00 102 VAL A O 1
ATOM 810 N N . GLU A 1 103 ? 13.343 -3.975 -21.507 1.00 93.56 103 GLU A N 1
ATOM 811 C CA . GLU A 1 103 ? 13.340 -4.828 -22.710 1.00 93.56 103 GLU A CA 1
ATOM 812 C C . GLU A 1 103 ? 12.840 -6.263 -22.430 1.00 93.56 103 GLU A C 1
ATOM 814 O O . GLU A 1 103 ? 13.411 -7.255 -22.877 1.00 93.56 103 GLU A O 1
ATOM 819 N N . GLY A 1 104 ? 11.790 -6.384 -21.609 1.00 92.88 104 GLY A N 1
ATOM 820 C CA . GLY A 1 104 ? 11.198 -7.673 -21.230 1.00 92.88 104 GLY A CA 1
ATOM 821 C C . GLY A 1 104 ? 12.023 -8.508 -20.243 1.00 92.88 104 GLY A C 1
ATOM 822 O O . GLY A 1 104 ? 11.588 -9.591 -19.857 1.00 92.88 104 GLY A O 1
ATOM 823 N N . LYS A 1 105 ? 13.187 -8.025 -19.789 1.00 95.75 105 LYS A N 1
ATOM 824 C CA . LYS A 1 105 ? 14.050 -8.723 -18.827 1.00 95.75 105 LYS A CA 1
ATOM 825 C C . LYS A 1 105 ? 13.997 -8.065 -17.456 1.00 95.75 105 LYS A C 1
ATOM 827 O O . LYS A 1 105 ? 14.136 -6.849 -17.326 1.00 95.75 105 LYS A O 1
ATOM 832 N N . THR A 1 106 ? 13.859 -8.878 -16.415 1.00 96.88 106 THR A N 1
ATOM 833 C CA . THR A 1 106 ? 13.999 -8.413 -15.032 1.00 96.88 106 THR A CA 1
ATOM 834 C C . THR A 1 106 ? 15.460 -8.088 -14.746 1.00 96.88 106 THR A C 1
ATOM 836 O O . THR A 1 106 ? 16.298 -8.984 -14.690 1.00 96.88 106 THR A O 1
ATOM 839 N N . ILE A 1 107 ? 15.764 -6.808 -14.532 1.00 96.50 107 ILE A N 1
ATOM 840 C CA . ILE A 1 107 ? 17.129 -6.333 -14.253 1.00 96.50 107 ILE A CA 1
ATOM 841 C C . ILE A 1 107 ? 17.379 -6.059 -12.767 1.00 96.50 107 ILE A C 1
ATOM 843 O O . ILE A 1 107 ? 18.522 -5.925 -12.336 1.00 96.50 107 ILE A O 1
ATOM 847 N N . ARG A 1 108 ? 16.319 -5.941 -11.960 1.00 96.25 108 ARG A N 1
ATOM 848 C CA . ARG A 1 108 ? 16.420 -5.702 -10.516 1.00 96.25 108 ARG A CA 1
ATOM 849 C C . ARG A 1 108 ? 15.168 -6.180 -9.803 1.00 96.25 108 ARG A C 1
ATOM 851 O O . ARG A 1 108 ? 14.071 -5.927 -10.285 1.00 96.25 108 ARG A O 1
ATOM 858 N N . THR A 1 109 ? 15.332 -6.748 -8.613 1.00 96.88 109 THR A N 1
ATOM 859 C CA . THR A 1 109 ? 14.234 -7.023 -7.679 1.00 96.88 109 THR A CA 1
ATOM 860 C 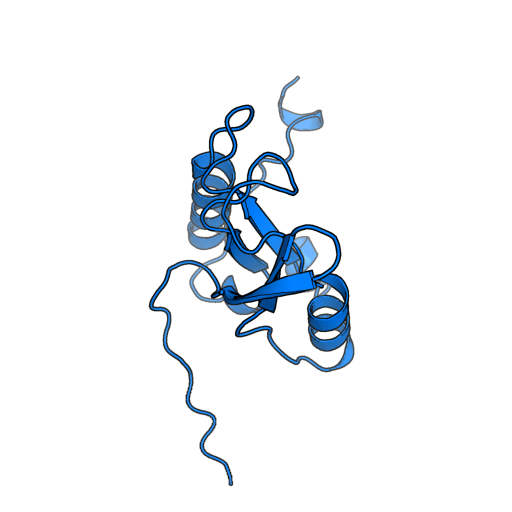C . THR A 1 109 ? 14.528 -6.424 -6.305 1.00 96.88 109 THR A C 1
ATOM 862 O O . THR A 1 109 ? 15.683 -6.374 -5.854 1.00 96.88 109 THR A O 1
ATOM 865 N N . ARG A 1 110 ? 13.490 -5.920 -5.637 1.00 95.81 110 ARG A N 1
ATOM 866 C CA . ARG A 1 110 ? 13.557 -5.421 -4.257 1.00 95.81 110 ARG A CA 1
ATOM 867 C C . ARG A 1 110 ? 12.231 -5.687 -3.538 1.00 95.81 110 ARG A C 1
ATOM 869 O O . ARG A 1 110 ? 11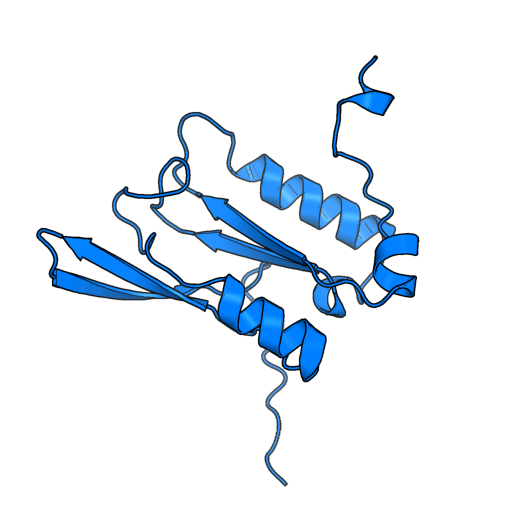.179 -5.571 -4.164 1.00 95.81 110 ARG A O 1
ATOM 876 N N . PRO A 1 111 ? 12.260 -6.028 -2.239 1.00 96.19 111 PRO A N 1
ATOM 877 C CA . PRO A 1 111 ? 11.043 -6.059 -1.445 1.00 96.19 111 PRO A CA 1
ATOM 878 C C . PRO A 1 111 ? 10.536 -4.629 -1.214 1.00 96.19 111 PRO A C 1
ATOM 880 O O . PRO A 1 111 ? 11.303 -3.747 -0.831 1.00 96.19 111 PRO A O 1
ATOM 883 N N . LEU A 1 112 ? 9.243 -4.423 -1.428 1.00 95.12 112 LEU A N 1
ATOM 884 C CA . LEU A 1 112 ? 8.484 -3.279 -0.944 1.00 95.12 112 LEU A CA 1
ATOM 885 C C . LEU A 1 112 ? 8.037 -3.591 0.480 1.00 95.12 112 LEU A C 1
ATOM 887 O O . LEU A 1 112 ? 7.405 -4.624 0.710 1.00 95.12 112 LEU A O 1
ATOM 891 N N . CYS A 1 113 ? 8.369 -2.715 1.420 1.00 95.00 113 CYS A N 1
ATOM 892 C CA . CYS A 1 113 ? 8.000 -2.853 2.826 1.00 95.00 113 CYS A CA 1
ATOM 893 C C . CYS A 1 113 ? 6.775 -1.981 3.140 1.00 95.00 113 CYS A C 1
ATOM 895 O O . CYS A 1 113 ? 6.606 -0.934 2.506 1.00 95.00 113 CYS A O 1
ATOM 897 N N . PRO A 1 114 ? 5.939 -2.374 4.115 1.00 95.31 114 PRO A N 1
ATOM 898 C CA . PRO A 1 114 ? 4.868 -1.518 4.592 1.00 95.31 114 PRO A CA 1
ATOM 899 C C . PRO A 1 114 ? 5.444 -0.257 5.253 1.00 95.31 114 PRO A C 1
ATOM 901 O O . PRO A 1 114 ? 6.494 -0.295 5.896 1.00 95.31 114 PRO A O 1
ATOM 904 N N . TYR A 1 115 ? 4.743 0.857 5.093 1.00 93.81 115 TYR A N 1
ATOM 905 C CA . TYR A 1 115 ? 4.995 2.111 5.787 1.00 93.81 115 TYR A CA 1
ATOM 906 C C . TYR A 1 115 ? 4.468 2.039 7.241 1.00 93.81 115 TYR A C 1
ATOM 908 O O . TYR A 1 115 ? 3.409 1.446 7.467 1.00 93.81 115 TYR A O 1
ATOM 916 N N . PRO A 1 116 ? 5.148 2.664 8.222 1.00 88.69 116 PRO A N 1
ATOM 917 C CA . PRO A 1 116 ? 6.450 3.318 8.106 1.00 88.69 116 PRO A CA 1
ATOM 918 C C . PRO A 1 116 ? 7.601 2.299 7.995 1.00 88.69 116 PRO A C 1
ATOM 920 O O . PRO A 1 116 ? 7.533 1.213 8.580 1.00 88.69 116 PRO A O 1
ATOM 923 N N . PRO A 1 117 ? 8.686 2.633 7.269 1.00 68.94 117 PRO A N 1
ATOM 924 C CA . PRO A 1 117 ? 9.856 1.767 7.175 1.00 68.94 117 PRO A CA 1
ATOM 925 C C . PRO A 1 117 ? 10.512 1.642 8.558 1.00 68.94 117 PRO A C 1
ATOM 927 O O . PRO A 1 117 ? 11.138 2.580 9.039 1.00 68.94 117 PRO A O 1
ATOM 930 N N . GLY A 1 118 ? 10.346 0.486 9.207 1.00 61.06 118 GLY A N 1
ATOM 931 C CA . GLY A 1 118 ? 10.889 0.223 10.546 1.00 61.06 118 GLY A CA 1
ATOM 932 C C . GLY A 1 118 ? 9.909 -0.388 11.550 1.00 61.06 118 GLY A C 1
ATOM 933 O O . GLY A 1 118 ? 10.335 -0.730 12.649 1.00 61.06 118 GLY A O 1
ATOM 934 N N . GLY A 1 119 ? 8.631 -0.574 11.194 1.00 48.72 119 GLY A N 1
ATOM 935 C CA . GLY A 1 119 ? 7.681 -1.313 12.033 1.00 48.72 119 GLY A CA 1
ATOM 936 C C . GLY A 1 119 ? 8.117 -2.770 12.206 1.00 48.72 119 GLY A C 1
ATOM 937 O O . GLY A 1 119 ? 8.227 -3.501 11.223 1.00 48.72 119 GLY A O 1
ATOM 938 N N . GLU A 1 120 ? 8.412 -3.157 13.446 1.00 39.28 120 GLU A N 1
ATOM 939 C CA . GLU A 1 120 ? 8.981 -4.442 13.852 1.00 39.28 120 GLU A CA 1
ATOM 940 C C . GLU A 1 120 ? 8.463 -5.645 13.058 1.00 39.28 120 GLU A C 1
ATOM 942 O O . GLU A 1 120 ? 7.288 -6.015 13.087 1.00 39.28 120 GLU A O 1
ATOM 947 N N . ILE A 1 121 ? 9.418 -6.319 12.424 1.00 40.28 121 ILE A N 1
ATOM 948 C CA . ILE A 1 121 ? 9.344 -7.725 12.048 1.00 40.28 121 ILE A CA 1
ATOM 949 C C . ILE A 1 121 ? 9.019 -8.490 13.337 1.00 40.28 121 ILE A C 1
ATOM 951 O O . ILE A 1 121 ? 9.918 -8.795 14.126 1.00 40.28 121 ILE A O 1
ATOM 955 N N . HIS A 1 122 ? 7.743 -8.785 13.589 1.00 35.47 122 HIS A N 1
ATOM 956 C CA . HIS A 1 122 ? 7.378 -9.818 14.546 1.00 35.47 122 HIS A CA 1
ATOM 957 C C . HIS A 1 122 ? 7.972 -11.112 13.999 1.00 35.47 122 HIS A C 1
ATOM 959 O O . HIS A 1 122 ? 7.373 -11.787 13.165 1.00 35.47 122 HIS A O 1
ATOM 965 N N . ARG A 1 123 ? 9.204 -11.427 14.426 1.00 34.44 123 ARG A N 1
ATOM 966 C CA . ARG A 1 123 ? 9.820 -12.738 14.252 1.00 34.44 123 ARG A CA 1
ATOM 967 C C . ARG A 1 123 ? 8.798 -13.742 14.763 1.00 34.44 123 A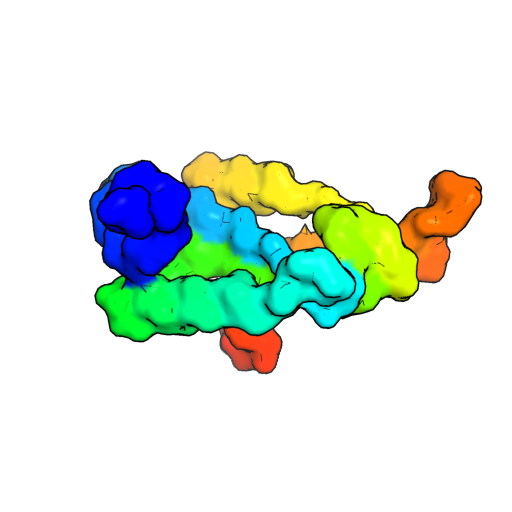RG A C 1
ATOM 969 O O . ARG A 1 123 ? 8.717 -13.970 15.969 1.00 34.44 123 ARG A O 1
ATOM 976 N N . GLN A 1 124 ? 8.049 -14.359 13.857 1.00 32.38 124 GLN A N 1
ATOM 977 C CA . GLN A 1 124 ? 7.414 -15.626 14.146 1.00 32.38 124 GLN A CA 1
ATOM 978 C C . GLN A 1 124 ? 8.556 -16.580 14.488 1.00 32.38 124 GLN A C 1
ATOM 980 O O . GLN A 1 124 ? 9.277 -17.074 13.618 1.00 32.38 124 GLN A O 1
ATOM 985 N N . ARG A 1 125 ? 8.796 -16.761 15.790 1.00 34.22 125 ARG A N 1
ATOM 986 C CA . ARG A 1 125 ? 9.542 -17.909 16.278 1.00 34.22 125 ARG A CA 1
ATOM 987 C C . ARG A 1 125 ? 8.718 -19.110 15.838 1.00 34.22 125 ARG A C 1
ATOM 989 O O . ARG A 1 125 ? 7.600 -19.290 16.307 1.00 34.22 125 ARG A O 1
ATOM 996 N N . LYS A 1 126 ? 9.258 -19.870 14.885 1.00 33.97 126 LYS A N 1
ATOM 997 C CA . LYS A 1 126 ? 8.819 -21.238 14.627 1.00 33.97 126 LYS A CA 1
ATOM 998 C C . LYS A 1 126 ? 8.759 -21.968 15.973 1.00 33.97 126 LYS A C 1
ATOM 1000 O O . LYS A 1 126 ? 9.775 -22.007 16.671 1.00 33.97 126 LYS A O 1
ATOM 1005 N N . HIS A 1 127 ? 7.588 -22.490 16.314 1.00 36.09 127 HIS A N 1
ATOM 1006 C CA . HIS A 1 127 ? 7.485 -23.700 17.120 1.00 36.09 127 HIS A CA 1
ATOM 1007 C C . HIS A 1 127 ? 7.498 -24.896 16.174 1.00 36.09 127 HIS A C 1
ATOM 1009 O O . HIS A 1 127 ? 6.937 -24.758 15.061 1.00 36.09 127 HIS A O 1
#

Secondary structure (DSSP, 8-state):
-HHHH-------HHHHHTT--EEEEEETT-SSS-THHHHHHHHHHHHHH-GGGGGTEEEEEETT--SSS-SSS--B--SHHHHHHHHHH----S-EEEEEEETTEEEEEEEEPBSSTT---------

Foldseek 3Di:
DCVVVPPQDLPCPVCVVVVAAEEAEFEPAEPPDHRCVLVVSLVSNCVVVHPCSLLGYWYFYWYQAYDQGDGPTLNDWDPPVQNCCCSPPVNRDQWIKGFDDDPNDTPDIDTTGTPPPPDDPPPPPDD

Radius of gyration: 15.74 Å; chains: 1; bounding box: 37×43×40 Å